Protein AF-A0A1H8MZY0-F1 (afdb_monomer)

Nearest PDB structures (foldseek):
  6hix-assembly1_Af  TM=3.791E-01  e=3.820E+00  Trypanosoma brucei brucei

Foldseek 3Di:
DPDDDVQNVDDQDPQWDWAQEPVRDIDIDGPPDDNVVVNVVVVVVVVVD

Radius of gyration: 12.35 Å; Cα contacts (8 Å, |Δi|>4): 37; chains: 1; bounding box: 21×31×30 Å

Sequence (49 aa):
MEGRSLQDLLPVPDGMTAVDLPDGRRVFAPAGADPEAVQVHVAERETKR

Structure (mmCIF, N/CA/C/O backbone):
data_AF-A0A1H8MZY0-F1
#
_entry.id   AF-A0A1H8MZY0-F1
#
loop_
_atom_site.group_PDB
_atom_site.id
_atom_site.type_symbol
_atom_site.label_atom_id
_atom_site.label_alt_id
_atom_site.label_comp_id
_atom_site.label_asym_id
_atom_site.label_entity_id
_atom_site.label_seq_id
_atom_site.pdbx_PDB_ins_code
_atom_site.Cartn_x
_atom_site.Cartn_y
_atom_site.Cartn_z
_atom_site.occupancy
_atom_site.B_iso_or_equiv
_atom_site.auth_seq_id
_atom_site.auth_comp_id
_atom_site.auth_asym_id
_atom_site.auth_atom_id
_atom_site.pdbx_PDB_model_num
ATOM 1 N N . MET A 1 1 ? -12.067 -11.134 21.196 1.00 45.56 1 MET A N 1
ATOM 2 C CA . MET A 1 1 ? -12.487 -11.240 19.784 1.00 45.56 1 MET A CA 1
ATOM 3 C C . MET A 1 1 ? -12.095 -9.930 19.140 1.00 45.56 1 MET A C 1
ATOM 5 O O . MET A 1 1 ? -12.781 -8.941 19.352 1.00 45.56 1 MET A O 1
ATOM 9 N N . GLU A 1 2 ? -10.932 -9.882 18.499 1.00 54.88 2 GLU A N 1
ATOM 10 C CA . GLU A 1 2 ? -10.464 -8.648 17.865 1.00 54.88 2 GLU A CA 1
ATOM 11 C C . GLU A 1 2 ? -11.277 -8.443 16.585 1.00 54.88 2 GLU A C 1
ATOM 13 O O . GLU A 1 2 ? -11.331 -9.323 15.722 1.00 54.88 2 GLU A O 1
ATOM 18 N N . GLY A 1 3 ? -12.031 -7.346 16.530 1.00 59.09 3 GLY A N 1
ATOM 19 C CA . GLY A 1 3 ? -12.890 -7.030 15.397 1.00 59.09 3 GLY A CA 1
ATOM 20 C C . GLY A 1 3 ? -12.030 -6.752 14.173 1.00 59.09 3 GLY A C 1
ATOM 21 O O . GLY A 1 3 ? -11.304 -5.764 14.149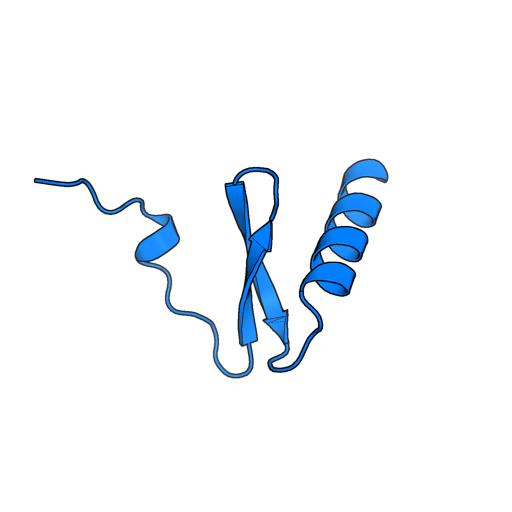 1.00 59.09 3 GLY A O 1
ATOM 22 N N . ARG A 1 4 ? -12.106 -7.619 13.158 1.00 60.16 4 ARG A N 1
ATOM 23 C CA . ARG A 1 4 ? -11.489 -7.355 11.853 1.00 60.16 4 ARG A CA 1
ATOM 24 C C . ARG A 1 4 ? -12.129 -6.092 11.285 1.00 60.16 4 ARG A C 1
ATOM 26 O O . ARG A 1 4 ? -13.335 -6.078 11.031 1.00 60.16 4 ARG A O 1
ATOM 33 N N . SER A 1 5 ? -11.351 -5.029 11.127 1.00 63.31 5 SER A N 1
ATOM 34 C CA . SER A 1 5 ? -11.813 -3.828 10.441 1.00 63.31 5 SER A CA 1
ATOM 35 C C . SER A 1 5 ? -12.094 -4.176 8.975 1.00 63.31 5 SER A C 1
ATOM 37 O O . SER A 1 5 ? -11.373 -4.960 8.361 1.00 63.31 5 SER A O 1
ATOM 39 N N . LEU A 1 6 ? -13.172 -3.628 8.403 1.00 63.38 6 LEU A N 1
ATOM 40 C CA . LEU A 1 6 ? -13.625 -3.940 7.035 1.00 63.38 6 LEU A CA 1
ATOM 41 C C . LEU A 1 6 ? -12.528 -3.732 5.974 1.00 63.38 6 LEU A C 1
ATOM 43 O O . LEU A 1 6 ? -12.508 -4.423 4.960 1.00 63.38 6 LEU A O 1
ATOM 47 N N . GLN A 1 7 ? -11.590 -2.823 6.236 1.00 61.34 7 GLN A N 1
ATOM 48 C CA . GLN A 1 7 ? -10.419 -2.551 5.396 1.00 61.34 7 GLN A CA 1
ATOM 49 C C . GLN A 1 7 ? -9.425 -3.719 5.282 1.00 61.34 7 GLN A C 1
ATOM 51 O O . GLN A 1 7 ? -8.644 -3.760 4.335 1.00 61.34 7 GLN A O 1
ATOM 56 N N . ASP A 1 8 ? -9.459 -4.668 6.218 1.00 61.19 8 ASP A N 1
ATOM 57 C CA . ASP A 1 8 ? -8.621 -5.871 6.203 1.00 61.19 8 ASP A CA 1
ATOM 58 C C . ASP A 1 8 ? -9.301 -7.053 5.493 1.00 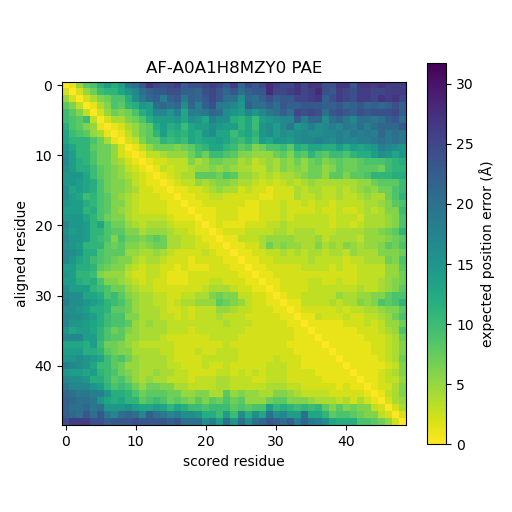61.19 8 ASP A C 1
ATOM 60 O O . ASP A 1 8 ? -8.690 -8.085 5.238 1.00 61.19 8 ASP A O 1
ATOM 64 N N . LEU A 1 9 ? -10.584 -6.902 5.147 1.00 65.00 9 LEU A N 1
ATOM 65 C CA . LEU A 1 9 ? -11.363 -7.907 4.423 1.00 65.00 9 LEU A CA 1
ATOM 66 C C . LEU A 1 9 ? -11.357 -7.687 2.907 1.00 65.00 9 LEU A C 1
ATOM 68 O O . LEU A 1 9 ? -11.878 -8.529 2.176 1.00 65.00 9 LEU A O 1
ATOM 72 N N . LEU A 1 10 ? -10.802 -6.569 2.429 1.00 71.81 10 LEU A N 1
ATOM 73 C CA . LEU A 1 10 ? -10.719 -6.288 1.002 1.00 71.81 10 LEU A CA 1
ATOM 74 C C . LEU A 1 10 ? -9.462 -6.943 0.421 1.00 71.81 10 LEU A C 1
ATOM 76 O O . 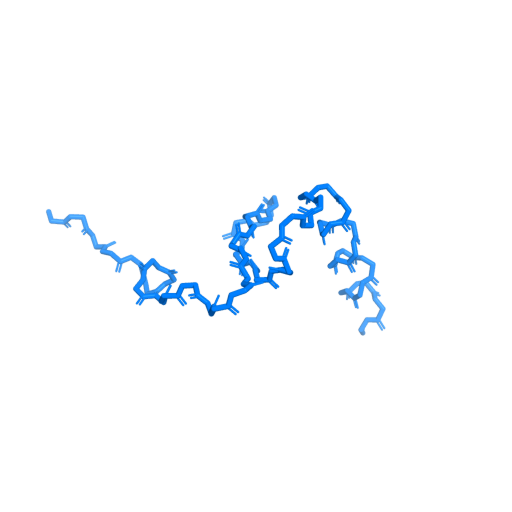LEU A 1 10 ? -8.352 -6.557 0.794 1.00 71.81 10 LEU A O 1
ATOM 80 N N . PRO A 1 11 ? -9.611 -7.920 -0.492 1.00 74.38 11 PRO A N 1
ATOM 81 C CA . PRO A 1 11 ? -8.467 -8.482 -1.182 1.00 74.38 11 PRO A CA 1
ATOM 82 C C . PRO A 1 11 ? -7.798 -7.398 -2.026 1.00 74.38 11 PRO A C 1
ATOM 84 O O . PRO A 1 11 ? -8.463 -6.541 -2.615 1.00 74.38 11 PRO A O 1
ATOM 87 N N . VAL A 1 12 ? -6.470 -7.455 -2.090 1.00 80.38 12 VAL A N 1
ATOM 88 C CA . VAL A 1 12 ? -5.700 -6.593 -2.983 1.00 80.38 12 VAL A CA 1
ATOM 89 C C . VAL A 1 12 ? -6.070 -6.951 -4.428 1.00 80.38 12 VAL A C 1
ATOM 91 O O . VAL A 1 12 ? -6.063 -8.138 -4.767 1.00 80.38 12 VAL A O 1
ATOM 94 N N . PRO A 1 13 ? -6.417 -5.968 -5.277 1.00 81.69 13 PRO A N 1
ATOM 95 C CA . PRO A 1 13 ? -6.661 -6.221 -6.692 1.00 81.69 13 PRO A CA 1
ATOM 96 C C . PRO A 1 13 ? -5.436 -6.841 -7.379 1.00 81.69 13 PRO A C 1
ATOM 98 O O . PRO A 1 13 ? -4.297 -6.546 -7.017 1.00 81.69 13 PRO A O 1
ATOM 101 N N . ASP A 1 14 ? -5.667 -7.675 -8.394 1.00 81.25 14 ASP A N 1
ATOM 102 C CA . ASP A 1 14 ? -4.582 -8.313 -9.147 1.00 81.25 14 ASP A CA 1
ATOM 103 C C . ASP A 1 14 ? -3.677 -7.263 -9.818 1.00 81.25 14 ASP A C 1
ATOM 105 O O . ASP A 1 14 ? -4.148 -6.239 -10.321 1.00 81.25 14 ASP A O 1
ATOM 109 N N . GLY A 1 15 ? -2.361 -7.480 -9.766 1.00 86.50 15 GLY A N 1
ATOM 110 C CA . GLY A 1 15 ? -1.367 -6.520 -10.255 1.00 86.50 15 GLY A CA 1
ATOM 111 C C . GLY A 1 15 ? -1.216 -5.250 -9.405 1.00 86.50 15 GLY A C 1
ATOM 112 O O . GLY A 1 15 ? -0.480 -4.343 -9.802 1.00 86.50 15 GLY A O 1
ATOM 113 N N . MET A 1 16 ? -1.873 -5.171 -8.245 1.00 91.12 16 MET A N 1
ATOM 114 C CA . MET A 1 16 ? -1.739 -4.065 -7.298 1.00 91.12 16 MET A CA 1
ATOM 115 C C . MET A 1 16 ? -1.112 -4.514 -5.974 1.00 91.12 16 MET A C 1
ATOM 117 O O . MET A 1 16 ? -1.061 -5.695 -5.644 1.00 91.12 16 MET A O 1
ATOM 121 N N . THR A 1 17 ? -0.628 -3.544 -5.206 1.00 88.94 17 THR A N 1
ATOM 122 C CA . THR A 1 17 ? -0.163 -3.683 -3.829 1.00 88.94 17 THR A CA 1
ATOM 123 C C . THR A 1 17 ? -0.920 -2.705 -2.939 1.00 88.94 17 THR A C 1
ATOM 125 O O . THR A 1 17 ? -1.241 -1.590 -3.358 1.00 88.94 17 THR A O 1
ATOM 128 N N . ALA A 1 18 ? -1.211 -3.117 -1.709 1.00 87.94 18 ALA A N 1
ATOM 129 C CA . ALA A 1 18 ? -1.713 -2.212 -0.688 1.00 87.94 18 ALA A CA 1
ATOM 130 C C . ALA A 1 18 ? -0.553 -1.385 -0.116 1.00 87.94 18 ALA A C 1
ATOM 132 O O . ALA A 1 18 ? 0.501 -1.933 0.200 1.00 87.94 18 ALA A O 1
ATOM 133 N N . VAL A 1 19 ? -0.757 -0.078 0.016 1.00 88.56 19 VAL A N 1
ATOM 134 C CA . VAL A 1 19 ? 0.167 0.857 0.661 1.00 88.56 19 VAL A CA 1
ATOM 135 C C . VAL A 1 19 ? -0.588 1.557 1.780 1.00 88.56 19 VAL A C 1
ATOM 137 O O . VAL A 1 19 ? -1.638 2.162 1.547 1.00 88.56 19 VAL A O 1
ATOM 140 N N . ASP A 1 20 ? -0.065 1.456 2.996 1.00 89.06 20 ASP A N 1
ATOM 141 C CA . ASP A 1 20 ? -0.611 2.153 4.152 1.00 89.06 20 ASP A CA 1
ATOM 142 C C . ASP A 1 20 ? -0.057 3.588 4.187 1.00 89.06 20 ASP A C 1
ATOM 144 O O . ASP A 1 20 ? 1.151 3.819 4.136 1.00 89.06 20 ASP A O 1
ATOM 148 N N . LEU A 1 21 ? -0.962 4.56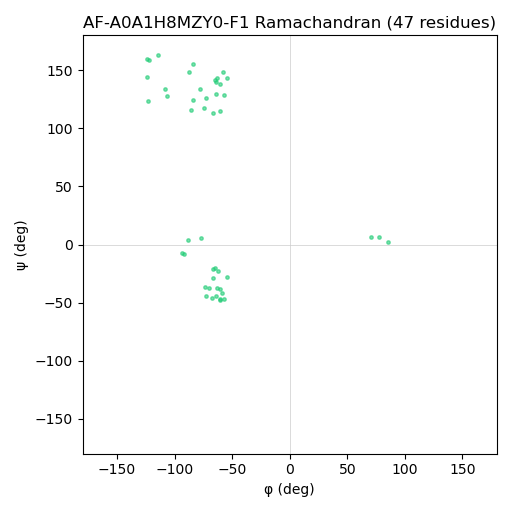3 4.219 1.00 86.00 21 LEU A N 1
ATOM 149 C CA . LEU A 1 21 ? -0.665 5.988 4.318 1.00 86.00 21 LEU A CA 1
ATOM 150 C C . LEU A 1 21 ? -0.462 6.394 5.788 1.00 86.00 21 LEU A C 1
ATOM 152 O O . LEU A 1 21 ? -1.057 5.780 6.681 1.00 86.00 21 LEU A O 1
ATOM 156 N N . PRO A 1 22 ? 0.282 7.483 6.058 1.00 83.81 22 PRO A N 1
ATOM 157 C CA . PRO A 1 22 ? 0.528 7.971 7.418 1.00 83.81 22 PRO A CA 1
ATOM 158 C C . PRO A 1 22 ? -0.754 8.389 8.155 1.00 83.81 22 PRO A C 1
ATOM 160 O O . PRO A 1 22 ? -0.801 8.338 9.380 1.00 83.81 22 PRO A O 1
ATOM 163 N N . ASP A 1 23 ? -1.821 8.724 7.424 1.00 82.25 23 ASP A N 1
ATOM 164 C CA . ASP A 1 23 ? -3.143 9.042 7.980 1.00 82.25 23 ASP A CA 1
ATOM 165 C C . ASP A 1 23 ? -3.953 7.803 8.422 1.00 82.25 23 ASP A C 1
ATOM 167 O O . ASP A 1 23 ? -5.135 7.911 8.747 1.00 82.25 23 ASP A O 1
ATOM 171 N N . GLY A 1 24 ? -3.368 6.600 8.374 1.00 84.25 24 GLY A N 1
ATOM 172 C CA . GLY A 1 24 ? -4.032 5.341 8.737 1.00 84.25 24 GLY A CA 1
ATOM 173 C C . GLY A 1 24 ? -4.989 4.796 7.670 1.00 84.25 24 GLY A C 1
ATOM 174 O O . GLY A 1 24 ? -5.691 3.810 7.901 1.00 84.25 24 GLY A O 1
ATOM 175 N N . ARG A 1 25 ? -5.027 5.427 6.491 1.00 85.44 25 ARG A N 1
ATOM 176 C CA . ARG A 1 25 ? -5.772 4.955 5.315 1.00 85.44 25 ARG A CA 1
ATOM 177 C C . ARG A 1 25 ? -4.913 3.997 4.494 1.00 85.44 25 ARG A C 1
ATOM 179 O O . ARG A 1 25 ? -3.709 4.182 4.395 1.00 85.44 25 ARG A O 1
ATOM 186 N N . ARG A 1 26 ? -5.541 3.029 3.832 1.00 85.19 26 ARG A N 1
ATOM 187 C CA . ARG A 1 26 ? -4.883 2.113 2.890 1.00 85.19 26 ARG A CA 1
ATOM 188 C C . ARG A 1 26 ? -5.298 2.452 1.463 1.00 85.19 26 ARG A C 1
ATOM 190 O O . ARG A 1 26 ? -6.487 2.634 1.201 1.00 85.19 26 ARG A O 1
ATOM 197 N N . VAL A 1 27 ? -4.334 2.521 0.550 1.00 87.81 27 VAL A N 1
ATOM 198 C CA . VAL A 1 27 ? -4.561 2.730 -0.890 1.00 87.81 27 VAL A CA 1
ATOM 199 C C . VAL A 1 27 ? -3.972 1.584 -1.703 1.00 87.81 27 VAL A C 1
ATOM 201 O O . VAL A 1 27 ? -3.091 0.872 -1.229 1.00 87.81 27 VAL A O 1
ATOM 204 N N . PHE A 1 28 ? -4.456 1.398 -2.930 1.00 90.12 28 PHE A N 1
ATOM 205 C CA . PHE A 1 28 ? -3.931 0.393 -3.853 1.00 90.12 28 PHE A CA 1
ATOM 206 C C . PHE A 1 28 ? -3.117 1.068 -4.955 1.00 90.12 28 PHE A C 1
ATOM 208 O O . PHE A 1 28 ? -3.602 1.988 -5.615 1.00 90.12 28 PHE A O 1
ATOM 215 N N . ALA A 1 29 ? -1.886 0.605 -5.149 1.00 90.56 29 ALA A N 1
ATOM 216 C CA . ALA A 1 29 ? -0.962 1.091 -6.168 1.00 90.56 29 ALA A CA 1
ATOM 217 C C . ALA A 1 29 ? -0.499 -0.067 -7.067 1.00 90.56 29 ALA A C 1
ATOM 219 O O . ALA A 1 29 ? -0.595 -1.217 -6.649 1.00 90.56 29 ALA A O 1
ATOM 220 N N . PRO A 1 30 ? 0.011 0.187 -8.284 1.00 90.88 30 PRO A N 1
ATOM 221 C CA . PRO A 1 30 ? 0.587 -0.864 -9.122 1.00 90.88 30 PRO A CA 1
ATOM 222 C C . PRO A 1 30 ? 1.681 -1.653 -8.391 1.00 90.88 30 PRO A C 1
ATOM 224 O O . PRO A 1 30 ? 2.458 -1.084 -7.624 1.00 90.88 30 PRO A O 1
ATOM 227 N N . ALA A 1 31 ? 1.763 -2.960 -8.634 1.00 85.62 31 ALA A N 1
ATOM 228 C CA . ALA A 1 31 ? 2.816 -3.794 -8.066 1.00 85.62 31 ALA A CA 1
ATOM 229 C C . ALA A 1 31 ? 4.209 -3.262 -8.459 1.00 85.62 31 ALA A C 1
ATOM 231 O O . ALA A 1 31 ? 4.481 -3.010 -9.633 1.00 85.62 31 ALA A O 1
ATOM 232 N N . GLY A 1 32 ? 5.083 -3.073 -7.466 1.00 87.19 32 GLY A N 1
ATOM 233 C CA . GLY A 1 32 ? 6.409 -2.470 -7.651 1.00 87.19 32 GLY A CA 1
ATOM 234 C C . GLY A 1 32 ? 6.435 -0.939 -7.603 1.00 87.19 32 GLY A C 1
ATOM 235 O O . GLY A 1 32 ? 7.502 -0.355 -7.780 1.00 87.19 32 GLY A O 1
ATOM 236 N N . ALA A 1 33 ? 5.298 -0.281 -7.356 1.00 87.75 33 ALA A N 1
ATOM 23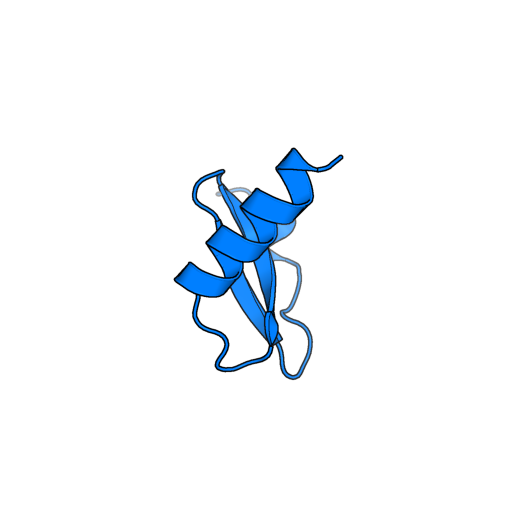7 C CA . ALA A 1 33 ? 5.277 1.146 -7.068 1.00 87.75 33 ALA A CA 1
ATOM 238 C C . ALA A 1 33 ? 5.996 1.452 -5.747 1.00 87.75 33 ALA A C 1
ATOM 240 O O . ALA A 1 33 ? 5.871 0.716 -4.766 1.00 87.75 33 ALA A O 1
ATOM 241 N N . ASP A 1 34 ? 6.722 2.567 -5.730 1.00 90.75 34 ASP A N 1
ATOM 242 C CA . ASP A 1 34 ? 7.410 3.035 -4.537 1.00 90.75 34 ASP A CA 1
ATOM 243 C C . ASP A 1 34 ? 6.397 3.596 -3.514 1.00 90.75 34 ASP A C 1
ATOM 245 O O . ASP A 1 34 ? 5.584 4.459 -3.867 1.00 90.75 34 ASP A O 1
ATOM 249 N N . PRO A 1 35 ? 6.401 3.114 -2.257 1.00 87.69 35 PRO A N 1
ATOM 250 C CA . PRO A 1 35 ? 5.413 3.513 -1.262 1.00 87.69 35 PRO A CA 1
ATOM 251 C C . PRO A 1 35 ? 5.528 4.989 -0.862 1.00 87.69 35 PRO A C 1
ATOM 253 O O . PRO A 1 35 ? 4.513 5.586 -0.508 1.00 87.69 35 PRO A O 1
ATOM 256 N N . GLU A 1 36 ? 6.717 5.594 -0.918 1.00 89.56 36 GLU A N 1
ATOM 257 C CA . GLU A 1 36 ? 6.910 7.020 -0.633 1.00 89.56 36 GLU A CA 1
ATOM 258 C C . GLU A 1 36 ? 6.355 7.868 -1.784 1.00 89.56 36 GLU A C 1
ATOM 260 O O . GLU A 1 36 ? 5.573 8.793 -1.557 1.00 89.56 36 GLU A O 1
ATOM 265 N N . ALA A 1 37 ? 6.637 7.484 -3.032 1.00 90.94 37 ALA A N 1
ATOM 266 C CA . ALA A 1 37 ? 6.070 8.137 -4.210 1.00 90.94 37 ALA A CA 1
ATOM 267 C C . ALA A 1 37 ? 4.532 8.059 -4.240 1.00 90.94 37 AL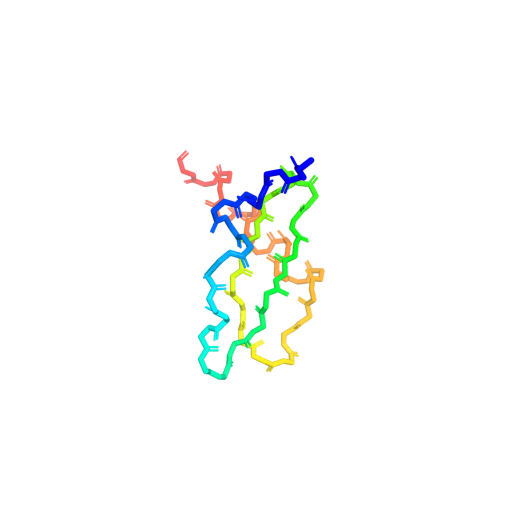A A C 1
ATOM 269 O O . ALA A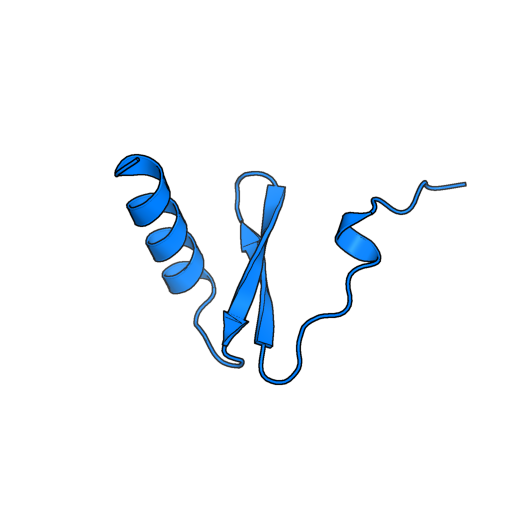 1 37 ? 3.864 9.030 -4.601 1.00 90.94 37 ALA A O 1
ATOM 270 N N . VAL A 1 38 ? 3.952 6.925 -3.827 1.00 90.56 38 VAL A N 1
ATOM 271 C CA . VAL A 1 38 ? 2.494 6.753 -3.696 1.00 90.56 38 VAL A CA 1
ATOM 272 C C . VAL A 1 38 ? 1.924 7.680 -2.622 1.00 90.56 38 VAL A C 1
ATOM 274 O O . VAL A 1 38 ? 0.906 8.331 -2.864 1.00 90.56 38 VAL A O 1
ATOM 277 N N . GLN A 1 39 ? 2.577 7.780 -1.462 1.00 89.25 39 GLN A N 1
ATOM 278 C CA . GLN A 1 39 ? 2.155 8.676 -0.382 1.00 89.25 39 GLN A CA 1
ATOM 279 C C . GLN A 1 39 ? 2.155 10.141 -0.828 1.00 89.25 39 GLN A C 1
ATOM 281 O O . GLN A 1 39 ? 1.151 10.832 -0.648 1.00 89.25 39 GLN A O 1
ATOM 286 N N . VAL A 1 40 ? 3.238 10.596 -1.468 1.00 90.50 40 VAL A N 1
ATOM 287 C CA . VAL A 1 40 ? 3.344 11.961 -2.007 1.00 90.50 40 VAL A CA 1
ATOM 288 C C . VAL A 1 40 ? 2.257 12.213 -3.052 1.00 90.50 40 VAL A C 1
ATOM 290 O O . VAL A 1 40 ? 1.540 13.206 -2.960 1.00 90.50 40 VAL A O 1
ATOM 293 N N . HIS A 1 41 ? 2.057 11.284 -3.991 1.00 89.88 41 HIS A N 1
ATOM 294 C CA . HIS A 1 41 ? 1.037 11.415 -5.032 1.00 89.88 41 HIS A CA 1
ATOM 295 C C . HIS A 1 41 ? -0.381 11.566 -4.464 1.00 89.88 41 HIS A C 1
ATOM 297 O O . HIS A 1 41 ? -1.179 12.360 -4.970 1.00 89.88 41 HIS A O 1
ATOM 303 N N . VAL A 1 42 ? -0.717 10.791 -3.426 1.00 89.00 42 VAL A N 1
ATOM 304 C CA . VAL A 1 42 ? -2.019 10.893 -2.757 1.00 89.00 42 VAL A CA 1
ATOM 305 C C . VAL A 1 42 ? -2.144 12.227 -2.026 1.00 89.00 42 VAL A C 1
ATOM 307 O O . VAL A 1 42 ? -3.159 12.900 -2.196 1.00 89.00 42 VAL A O 1
ATOM 310 N N . ALA A 1 43 ? -1.119 12.637 -1.273 1.00 87.38 43 ALA A N 1
ATOM 311 C CA . ALA A 1 43 ? -1.120 13.912 -0.562 1.00 87.38 43 ALA A CA 1
ATOM 312 C C . ALA A 1 43 ? -1.346 15.095 -1.522 1.00 87.38 43 ALA A C 1
ATOM 314 O O . ALA A 1 43 ? -2.235 15.914 -1.294 1.00 87.38 43 ALA A O 1
ATOM 315 N N . GLU A 1 44 ? -0.630 15.133 -2.650 1.00 87.94 44 GLU A N 1
ATOM 316 C CA . GLU A 1 44 ? -0.777 16.188 -3.660 1.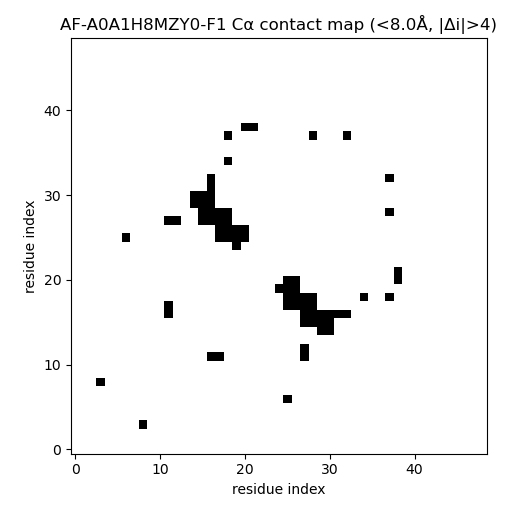00 87.94 44 GLU A CA 1
ATOM 317 C C . GLU A 1 44 ? -2.172 16.224 -4.304 1.00 87.94 44 GLU A C 1
ATOM 319 O O . GLU A 1 44 ? -2.706 17.302 -4.585 1.00 87.94 44 GLU A O 1
ATOM 324 N N . ARG A 1 45 ? -2.792 15.061 -4.545 1.00 86.94 45 ARG A N 1
ATOM 325 C CA . ARG A 1 45 ? -4.149 14.992 -5.113 1.00 86.94 45 ARG A CA 1
ATOM 326 C C . ARG A 1 45 ? -5.224 15.459 -4.139 1.00 86.94 45 ARG A C 1
ATOM 328 O O . ARG A 1 45 ? -6.190 16.080 -4.574 1.00 86.94 45 ARG A O 1
ATOM 335 N N . GLU A 1 46 ? -5.072 15.153 -2.856 1.00 81.50 46 GLU A N 1
ATOM 336 C CA . GLU A 1 46 ? -6.056 15.487 -1.823 1.00 81.50 46 GLU A CA 1
ATOM 337 C C . GLU A 1 46 ? -6.032 16.987 -1.490 1.00 81.50 46 GLU A C 1
ATOM 339 O O . GLU A 1 46 ? -7.088 17.588 -1.313 1.00 81.50 46 GLU A O 1
ATOM 344 N N . THR A 1 47 ? -4.854 17.625 -1.488 1.00 70.56 47 THR A N 1
ATOM 345 C CA . THR A 1 47 ? -4.716 19.081 -1.281 1.00 70.56 47 THR A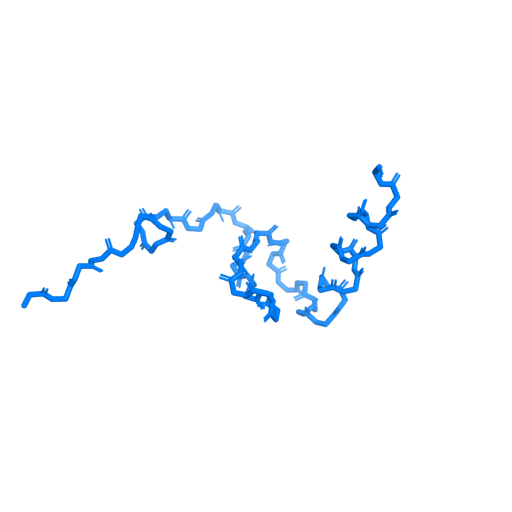 CA 1
ATOM 346 C C . THR A 1 47 ? -5.315 19.911 -2.420 1.00 70.56 47 THR A C 1
ATOM 348 O O . THR A 1 47 ? -5.630 21.084 -2.235 1.00 70.56 47 THR A O 1
ATOM 351 N N . LYS A 1 48 ? -5.483 19.324 -3.609 1.00 63.41 48 LYS A N 1
ATOM 352 C CA . LYS A 1 48 ? -6.013 20.014 -4.793 1.00 63.41 48 LYS A CA 1
ATOM 353 C C . LYS A 1 48 ? -7.547 19.962 -4.905 1.00 63.41 48 LYS A C 1
ATOM 355 O O . LYS A 1 48 ? -8.082 20.401 -5.924 1.00 63.41 48 LYS A O 1
ATOM 360 N N . ARG A 1 49 ? -8.246 19.393 -3.920 1.00 52.22 49 ARG A N 1
ATOM 361 C CA . ARG A 1 49 ? -9.700 19.197 -3.963 1.00 52.22 49 ARG A CA 1
ATOM 362 C C . ARG A 1 49 ? -10.494 20.380 -3.419 1.00 52.22 49 ARG A C 1
ATOM 364 O O . ARG A 1 49 ? -10.038 21.006 -2.442 1.00 52.22 49 ARG A O 1
#

Solvent-accessible surface area (backbone atoms only — not comparable to full-atom values): 3265 Å² total; per-residue (Å²): 132,86,77,80,55,73,80,78,72,57,78,71,56,89,73,38,35,78,40,79,40,98,89,76,46,75,45,80,41,56,60,90,62,55,66,67,62,51,46,52,54,50,53,59,56,60,74,72,106

Secondary structure (DSSP, 8-state):
-----GGGSSPPPTTEEEEE-TTS-EEEEETT--HHHHHHHHHHHHHT-

Mean predicted aligned error: 7.79 Å

pLDDT: mean 80.01, std 12.4, range [45.56, 91.12]